Protein AF-A0A453HZK5-F1 (afdb_monomer)

InterPro domains:
  IPR007900 Transcription initiation factor TFIID component TAF4, C-terminal [PF05236] (1-83)
  IPR009072 Histone-fold [G3DSA:1.10.20.10] (33-77)
  IPR045144 Transcription initiation factor TFIID component TAF4 [PTHR15138] (1-83)

Structure (mmCIF, N/CA/C/O backbone):
data_AF-A0A453HZK5-F1
#
_entry.id   AF-A0A453HZK5-F1
#
loop_
_atom_site.group_PDB
_atom_site.id
_atom_site.type_symbol
_atom_site.label_atom_id
_atom_site.label_alt_id
_atom_site.label_comp_id
_atom_site.label_asym_id
_atom_site.label_entity_id
_atom_site.label_seq_id
_atom_site.pdbx_PDB_ins_code
_atom_site.Cartn_x
_atom_site.Cartn_y
_atom_site.Cartn_z
_atom_site.occupancy
_atom_site.B_iso_or_equiv
_atom_site.auth_seq_id
_atom_site.auth_comp_id
_atom_site.auth_asym_id
_atom_site.auth_atom_id
_atom_site.pdbx_PDB_model_num
ATOM 1 N N . GLU A 1 1 ? -7.412 65.560 -1.979 1.00 46.97 1 GLU A N 1
ATOM 2 C CA . GLU A 1 1 ? -8.061 64.335 -1.488 1.00 46.97 1 GLU A CA 1
ATOM 3 C C . GLU A 1 1 ? -7.745 63.264 -2.517 1.00 46.97 1 GLU A C 1
ATOM 5 O O . GLU A 1 1 ? -8.367 63.190 -3.568 1.00 46.97 1 GLU A O 1
ATOM 10 N N . GLU A 1 2 ? -6.587 62.646 -2.309 1.00 49.69 2 GLU A N 1
ATOM 11 C CA . GLU A 1 2 ? -6.118 61.459 -3.023 1.00 49.69 2 GLU A CA 1
ATOM 12 C C . GLU A 1 2 ? -6.624 60.232 -2.243 1.00 49.69 2 GLU A C 1
ATOM 14 O O . GLU A 1 2 ? -6.946 60.386 -1.071 1.00 49.69 2 GLU A O 1
ATOM 19 N N . GLU A 1 3 ? -6.631 59.053 -2.876 1.00 50.53 3 GLU A N 1
ATOM 20 C CA . GLU A 1 3 ? -7.112 57.745 -2.374 1.00 50.53 3 GLU A CA 1
ATOM 21 C C . GLU A 1 3 ? -8.581 57.416 -2.688 1.00 50.53 3 GLU A C 1
ATOM 23 O O . GLU A 1 3 ? -9.444 57.663 -1.866 1.00 50.53 3 GLU A O 1
ATOM 28 N N . GLU A 1 4 ? -8.862 56.796 -3.853 1.00 52.06 4 GLU A N 1
ATOM 29 C CA . GLU A 1 4 ? -9.947 55.783 -3.965 1.00 52.06 4 GLU A CA 1
ATOM 30 C C . GLU A 1 4 ? -10.016 54.984 -5.294 1.00 52.06 4 GLU A C 1
ATOM 32 O O . GLU A 1 4 ? -11.041 54.389 -5.613 1.00 52.06 4 GLU A O 1
ATOM 37 N N . GLN A 1 5 ? -8.943 54.888 -6.095 1.00 49.06 5 GLN A N 1
ATOM 38 C CA . GLN A 1 5 ? -8.945 54.024 -7.302 1.00 49.06 5 GLN A CA 1
ATOM 39 C C . GLN A 1 5 ? -7.716 53.112 -7.424 1.00 49.06 5 GLN A C 1
ATOM 41 O O . GLN A 1 5 ? -7.256 52.795 -8.517 1.00 49.06 5 GLN A O 1
ATOM 46 N N . LEU A 1 6 ? -7.201 52.638 -6.287 1.00 46.56 6 LEU A N 1
ATOM 47 C CA . LEU A 1 6 ? -6.100 51.671 -6.218 1.00 46.56 6 LEU A CA 1
ATOM 48 C C . LEU A 1 6 ? -6.558 50.283 -5.742 1.00 46.56 6 LEU A C 1
ATOM 50 O O . LEU A 1 6 ? -5.870 49.669 -4.945 1.00 46.56 6 LEU A O 1
ATOM 54 N N . PHE A 1 7 ? -7.696 49.751 -6.210 1.00 44.91 7 PHE A N 1
ATOM 55 C CA . PHE A 1 7 ? -8.078 48.356 -5.897 1.00 44.91 7 PHE A CA 1
ATOM 56 C C . PHE A 1 7 ? -8.802 47.610 -7.026 1.00 44.91 7 PHE A C 1
ATOM 58 O O . PHE A 1 7 ? -9.657 46.762 -6.787 1.00 44.91 7 PHE A O 1
ATOM 65 N N . SER A 1 8 ? -8.405 47.838 -8.274 1.00 54.09 8 SER A N 1
ATOM 66 C CA . SER A 1 8 ? -8.639 46.860 -9.344 1.00 54.09 8 SER A CA 1
ATOM 67 C C . SER A 1 8 ? -7.317 46.238 -9.777 1.00 54.09 8 SER A C 1
ATOM 69 O O . SER A 1 8 ? -6.915 46.316 -10.934 1.00 54.09 8 SER A O 1
ATOM 71 N N . ALA A 1 9 ? -6.642 45.585 -8.827 1.00 53.75 9 ALA A N 1
ATOM 72 C CA . ALA A 1 9 ? -5.816 44.445 -9.195 1.00 53.75 9 ALA A CA 1
ATOM 73 C C . ALA A 1 9 ? -6.759 43.415 -9.841 1.00 53.75 9 ALA A C 1
ATOM 75 O O . ALA A 1 9 ? -7.845 43.178 -9.293 1.00 53.75 9 ALA A O 1
ATOM 76 N N . PRO A 1 10 ? -6.410 42.798 -10.986 1.00 48.94 10 PRO A N 1
ATOM 77 C CA . PRO A 1 10 ? -7.098 41.589 -11.400 1.00 48.94 10 PRO A CA 1
ATOM 78 C C . PRO A 1 10 ? -7.085 40.671 -10.184 1.00 48.94 10 PRO A C 1
ATOM 80 O O . PRO A 1 10 ? -6.026 40.477 -9.586 1.00 48.94 10 PRO A O 1
ATOM 83 N N . LYS A 1 11 ? -8.249 40.165 -9.767 1.00 53.16 11 LYS A N 1
ATOM 84 C CA . LYS A 1 11 ? -8.296 39.049 -8.829 1.00 53.16 11 LYS A CA 1
ATOM 85 C C . LYS A 1 11 ? -7.529 37.926 -9.510 1.00 53.16 11 LYS A C 1
ATOM 87 O O . LYS A 1 11 ? -8.085 37.177 -10.307 1.00 53.16 11 LYS A O 1
ATOM 92 N N . GLU A 1 12 ? -6.234 37.849 -9.233 1.00 46.81 12 GLU A N 1
ATOM 93 C CA . GLU A 1 12 ? -5.368 36.727 -9.538 1.00 46.81 12 GLU A CA 1
ATOM 94 C C . GLU A 1 12 ? -5.750 35.611 -8.564 1.00 46.81 12 GLU A C 1
ATOM 96 O O . GLU A 1 12 ? -4.971 35.106 -7.764 1.00 46.81 12 GLU A O 1
ATOM 101 N N . GLU A 1 13 ? -7.032 35.255 -8.595 1.00 49.62 13 GLU A N 1
ATOM 102 C CA . GLU A 1 13 ? -7.539 34.018 -8.067 1.00 49.62 13 GLU A CA 1
ATOM 103 C C . GLU A 1 13 ? -6.982 32.969 -9.021 1.00 49.62 13 GLU A C 1
ATOM 105 O O . GLU A 1 13 ? -7.555 32.681 -10.066 1.00 49.62 13 GLU A O 1
ATOM 110 N N . SER A 1 14 ? -5.744 32.559 -8.725 1.00 57.97 14 SER A N 1
ATOM 111 C CA . SER A 1 14 ? -5.104 31.311 -9.112 1.00 57.97 14 SER A CA 1
ATOM 112 C C . SER A 1 14 ? -5.776 30.654 -10.322 1.00 57.97 14 SER A C 1
ATOM 114 O O . SER A 1 14 ? -6.809 30.000 -10.171 1.00 57.97 14 SER A O 1
ATOM 116 N N . ARG A 1 15 ? -5.181 30.808 -11.518 1.00 61.28 15 ARG A N 1
ATOM 117 C CA . ARG A 1 15 ? -5.636 30.263 -12.824 1.00 61.28 15 ARG A CA 1
ATOM 118 C C . ARG A 1 15 ? -5.738 28.723 -12.873 1.00 61.28 15 ARG A C 1
ATOM 120 O O . ARG A 1 15 ? -5.637 28.121 -13.938 1.00 61.28 15 ARG A O 1
ATOM 127 N N . VAL A 1 16 ? -5.913 28.050 -11.743 1.00 64.38 16 VAL A N 1
ATOM 128 C CA . VAL A 1 16 ? -6.269 26.641 -11.664 1.00 64.38 16 VAL A CA 1
ATOM 129 C C . VAL A 1 16 ? -7.773 26.537 -11.900 1.00 64.38 16 VAL A C 1
ATOM 131 O O . VAL A 1 16 ? -8.576 26.785 -11.000 1.00 64.38 16 VAL A O 1
ATOM 134 N N . SER A 1 17 ? -8.138 26.174 -13.131 1.00 81.56 17 SER A N 1
ATOM 135 C CA . SER A 1 17 ? -9.514 25.837 -13.508 1.00 81.56 17 SER A CA 1
ATOM 136 C C . SER A 1 17 ? -10.122 24.840 -12.515 1.00 81.56 17 SER A C 1
ATOM 138 O O . SER A 1 17 ? -9.440 23.929 -12.041 1.00 81.56 17 SER A O 1
ATOM 140 N N . GLU A 1 18 ? -11.419 24.965 -12.237 1.00 80.62 18 GLU A N 1
ATOM 141 C CA . GLU A 1 18 ? -12.181 24.003 -11.429 1.00 80.62 18 GLU A CA 1
ATOM 142 C C . GLU A 1 18 ? -11.989 22.557 -11.925 1.00 80.62 18 GLU A C 1
ATOM 144 O O . GLU A 1 18 ? -11.905 21.624 -11.127 1.00 80.62 18 GLU A O 1
ATOM 149 N N . ALA A 1 19 ? -11.821 22.375 -13.238 1.00 80.56 19 ALA A N 1
ATOM 150 C CA . ALA A 1 19 ? -11.508 21.083 -13.837 1.00 80.56 19 ALA A CA 1
ATOM 151 C C . ALA A 1 19 ? -10.149 20.535 -13.370 1.00 80.56 19 ALA A C 1
ATOM 153 O O . ALA A 1 19 ? -10.052 19.362 -13.019 1.00 80.56 19 ALA A O 1
ATOM 154 N N . ALA A 1 20 ? -9.117 21.381 -13.298 1.00 82.69 20 ALA A N 1
ATOM 155 C CA . ALA A 1 20 ? -7.798 20.980 -12.811 1.00 82.69 20 ALA A CA 1
ATOM 156 C C . ALA A 1 20 ? -7.842 20.612 -11.320 1.00 82.69 20 ALA A C 1
ATOM 158 O O . ALA A 1 20 ? -7.246 19.614 -10.923 1.00 82.69 20 ALA A O 1
ATOM 159 N N . ARG A 1 21 ? -8.620 21.343 -10.506 1.00 85.00 21 ARG A N 1
ATOM 160 C CA . ARG A 1 21 ? -8.824 20.996 -9.087 1.00 85.00 21 ARG A CA 1
ATOM 161 C C . ARG A 1 21 ? -9.495 19.626 -8.925 1.00 85.00 21 ARG A C 1
ATOM 163 O O . ARG A 1 21 ? -9.057 18.834 -8.098 1.00 85.00 21 ARG A O 1
ATOM 170 N N . LYS A 1 22 ? -10.514 19.322 -9.736 1.00 84.19 22 LYS A N 1
ATOM 171 C CA . LYS A 1 22 ? -11.212 18.022 -9.709 1.00 84.19 22 LYS A CA 1
ATOM 172 C C . LYS A 1 22 ? -10.323 16.858 -10.146 1.00 84.19 22 LYS A C 1
ATOM 174 O O . LYS A 1 22 ? -10.411 15.788 -9.557 1.00 84.19 22 LYS A O 1
ATOM 179 N N . VAL A 1 23 ? -9.468 17.055 -11.151 1.00 81.50 23 VAL A N 1
ATOM 180 C CA . VAL A 1 23 ? -8.516 16.020 -11.596 1.00 81.50 23 VAL A CA 1
ATOM 181 C C . VAL A 1 23 ? -7.535 15.671 -10.480 1.00 81.50 23 VAL A C 1
ATOM 183 O O . VAL A 1 23 ? -7.373 14.492 -10.188 1.00 81.50 23 VAL A O 1
ATOM 186 N N . VAL A 1 24 ? -6.961 16.674 -9.806 1.00 78.19 24 VAL A N 1
ATOM 187 C CA . VAL A 1 24 ? -6.048 16.443 -8.674 1.00 78.19 24 VAL A CA 1
ATOM 188 C C . VAL A 1 24 ? -6.742 15.648 -7.566 1.00 78.19 24 VAL A C 1
ATOM 190 O O . VAL A 1 24 ? -6.203 14.644 -7.118 1.00 78.19 24 VAL A O 1
ATOM 193 N N . GLN A 1 25 ? -7.969 16.019 -7.190 1.00 74.31 25 GLN A N 1
ATOM 194 C CA . GLN A 1 25 ? -8.733 15.283 -6.174 1.00 74.31 25 GLN A CA 1
ATOM 195 C C . GLN A 1 25 ? -8.998 13.826 -6.578 1.00 74.31 25 GLN A C 1
ATOM 197 O O . GLN A 1 25 ? -8.818 12.918 -5.770 1.00 74.31 25 GLN A O 1
ATOM 202 N N . LEU A 1 26 ? -9.386 13.590 -7.833 1.00 75.88 26 LEU A N 1
ATOM 203 C CA . LEU A 1 26 ? -9.619 12.240 -8.349 1.00 75.88 26 LEU A CA 1
ATOM 204 C C . LEU A 1 26 ? -8.339 11.398 -8.355 1.00 75.88 26 LEU A C 1
ATOM 206 O O . LEU A 1 26 ? -8.399 10.210 -8.043 1.00 75.88 26 LEU A O 1
ATOM 210 N N . GLU A 1 27 ? -7.190 11.987 -8.694 1.00 72.44 27 GLU A N 1
ATOM 211 C CA . GLU A 1 27 ? -5.897 11.300 -8.622 1.00 72.44 27 GLU A CA 1
ATOM 212 C C . GLU A 1 27 ? -5.486 11.012 -7.171 1.00 72.44 27 GLU A C 1
ATOM 214 O O . GLU A 1 27 ? -5.054 9.899 -6.877 1.00 72.44 27 GLU A O 1
ATOM 219 N N . GLU A 1 28 ? -5.714 11.940 -6.237 1.00 68.44 28 GLU A N 1
ATOM 220 C CA . GLU A 1 28 ? -5.471 11.737 -4.800 1.00 68.44 28 GLU A CA 1
ATOM 221 C C . GLU A 1 28 ? -6.382 10.665 -4.167 1.00 68.44 28 GLU A C 1
ATOM 223 O O . GLU A 1 28 ? -6.052 10.085 -3.122 1.00 68.44 28 GLU A O 1
ATOM 228 N N . GLU A 1 29 ? -7.550 10.406 -4.753 1.00 72.31 29 GLU A N 1
ATOM 229 C CA . GLU A 1 29 ? -8.466 9.334 -4.347 1.00 72.31 29 GLU A CA 1
ATOM 230 C C . GLU A 1 29 ? -8.149 7.989 -5.014 1.00 72.31 29 GLU A C 1
ATOM 232 O O . GLU A 1 29 ? -8.590 6.934 -4.540 1.00 72.31 29 GLU A O 1
ATOM 237 N N . ARG A 1 30 ? -7.359 7.990 -6.092 1.00 84.38 30 ARG A N 1
ATOM 238 C CA . ARG A 1 30 ? -7.066 6.791 -6.876 1.00 84.38 30 ARG A CA 1
ATOM 239 C C . ARG A 1 30 ? -5.877 6.032 -6.294 1.00 84.38 30 ARG A C 1
ATOM 241 O O . ARG A 1 30 ? -4.735 6.176 -6.709 1.00 84.38 30 ARG A O 1
ATOM 248 N N . LEU A 1 31 ? -6.171 5.169 -5.330 1.00 88.12 31 LEU A N 1
ATOM 249 C CA . LEU A 1 31 ? -5.171 4.328 -4.675 1.00 88.12 31 LEU A CA 1
ATOM 250 C C . LEU A 1 31 ? -4.725 3.157 -5.568 1.00 88.12 31 LEU A C 1
ATOM 252 O O . LEU A 1 31 ? -5.550 2.489 -6.193 1.00 88.12 31 LEU A O 1
ATOM 256 N N . ILE A 1 32 ? -3.423 2.848 -5.561 1.00 93.81 32 ILE A N 1
ATOM 257 C CA . ILE A 1 32 ? -2.884 1.638 -6.208 1.00 93.81 32 ILE A CA 1
ATOM 258 C C . ILE A 1 32 ? -3.373 0.349 -5.529 1.00 93.81 32 ILE A C 1
ATOM 260 O O . ILE A 1 32 ? -3.550 -0.684 -6.175 1.00 93.81 32 ILE A O 1
ATOM 264 N N . LEU A 1 33 ? -3.601 0.405 -4.215 1.00 95.19 33 LEU A N 1
ATOM 265 C CA . LEU A 1 33 ? -4.182 -0.687 -3.449 1.00 95.19 33 LEU A CA 1
ATOM 266 C C . LEU A 1 33 ? -5.705 -0.586 -3.485 1.00 95.19 33 LEU A C 1
ATOM 268 O O . LEU A 1 33 ? -6.283 0.483 -3.297 1.00 95.19 33 LEU A O 1
ATOM 272 N N . GLN A 1 34 ? -6.374 -1.723 -3.661 1.00 93.56 34 GLN A N 1
ATOM 273 C CA . GLN A 1 34 ? -7.830 -1.766 -3.593 1.00 93.56 34 GLN A CA 1
ATOM 274 C C . GLN A 1 34 ? -8.311 -1.464 -2.170 1.00 93.56 34 GLN A C 1
ATOM 276 O O . GLN A 1 34 ? -7.930 -2.155 -1.221 1.00 93.56 34 GLN A O 1
ATOM 281 N N . LYS A 1 35 ? -9.207 -0.478 -2.043 1.00 90.94 35 LYS A N 1
ATOM 282 C CA . LYS A 1 35 ? -9.723 0.006 -0.755 1.00 90.94 35 LYS A CA 1
ATOM 283 C C . LYS A 1 35 ? -10.303 -1.113 0.113 1.00 90.94 35 LYS A C 1
ATOM 285 O O . LYS A 1 35 ? -9.829 -1.327 1.217 1.00 90.94 35 LYS A O 1
ATOM 290 N N . GLY A 1 36 ? -11.256 -1.896 -0.401 1.00 93.38 36 GLY A N 1
ATOM 291 C CA . GLY A 1 36 ? -11.921 -2.958 0.374 1.00 93.38 36 GLY A CA 1
ATOM 292 C C . GLY A 1 36 ? -10.954 -3.971 1.015 1.00 93.38 36 GLY A C 1
ATOM 293 O O . GLY A 1 36 ? -10.980 -4.150 2.236 1.00 93.38 36 GLY A O 1
ATOM 294 N N . PRO A 1 37 ? -10.069 -4.620 0.233 1.00 96.81 37 PRO A N 1
ATOM 295 C CA . PRO A 1 37 ? -9.039 -5.505 0.773 1.00 96.81 37 PRO A CA 1
ATOM 296 C C . PRO A 1 37 ? -8.074 -4.822 1.753 1.00 96.81 37 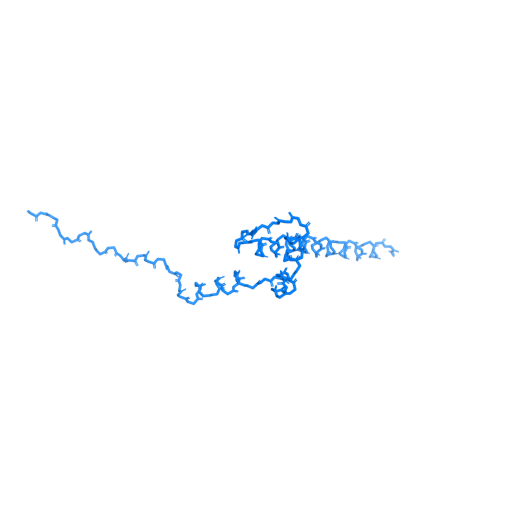PRO A C 1
ATOM 298 O O . PRO A 1 37 ? -7.724 -5.423 2.772 1.00 96.81 37 PRO A O 1
AT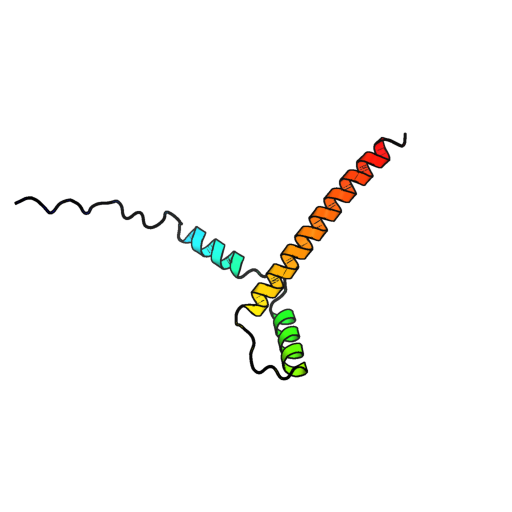OM 301 N N . LEU A 1 38 ? -7.664 -3.578 1.480 1.00 95.81 38 LEU A N 1
ATOM 302 C CA . LEU A 1 38 ? -6.764 -2.820 2.351 1.00 95.81 38 LEU A CA 1
ATOM 303 C C . LEU A 1 38 ? -7.417 -2.520 3.706 1.00 95.81 38 LEU A C 1
ATOM 305 O O . LEU A 1 38 ? -6.842 -2.853 4.743 1.00 95.81 38 LEU A O 1
ATOM 309 N N . THR A 1 39 ? -8.642 -1.993 3.705 1.00 95.44 39 THR A N 1
ATOM 310 C CA . THR A 1 39 ? -9.426 -1.732 4.919 1.00 95.44 39 THR A CA 1
ATOM 311 C C . THR A 1 39 ? -9.609 -3.012 5.738 1.00 95.44 39 THR A C 1
ATOM 313 O O . THR A 1 39 ? -9.395 -3.013 6.951 1.00 95.44 39 THR A O 1
ATOM 316 N N . LYS A 1 40 ? -9.932 -4.143 5.090 1.00 97.62 40 LYS A N 1
ATOM 317 C CA . LYS A 1 40 ? -10.063 -5.442 5.774 1.00 97.62 40 LYS A CA 1
ATOM 318 C C . LYS A 1 40 ? -8.757 -5.852 6.460 1.00 97.62 40 LYS A C 1
ATOM 320 O O . LYS A 1 40 ? -8.775 -6.259 7.623 1.00 97.62 40 LYS A O 1
ATOM 325 N N . LYS A 1 41 ? -7.623 -5.725 5.765 1.00 97.81 41 LYS A N 1
ATOM 326 C CA . LYS A 1 41 ? -6.307 -6.072 6.315 1.00 97.81 41 LYS A CA 1
ATOM 327 C C . LYS A 1 41 ? -5.931 -5.179 7.497 1.00 97.81 41 LYS A C 1
ATOM 329 O O . LYS A 1 41 ? -5.418 -5.677 8.497 1.00 97.81 41 LYS A O 1
ATOM 334 N N . LEU A 1 42 ? -6.220 -3.883 7.405 1.00 97.19 42 LEU A N 1
ATOM 335 C CA . LEU A 1 42 ? -6.008 -2.938 8.499 1.00 97.19 42 LEU A CA 1
ATOM 336 C C . LEU A 1 42 ? -6.858 -3.292 9.718 1.00 97.19 42 LEU A C 1
ATOM 338 O O . LEU A 1 42 ? -6.317 -3.374 10.817 1.00 97.19 42 LEU A O 1
ATOM 342 N N . ALA A 1 43 ? -8.140 -3.611 9.531 1.00 97.19 43 ALA A N 1
ATOM 343 C CA . ALA A 1 43 ? -9.011 -4.049 10.620 1.00 97.19 43 ALA A CA 1
ATOM 344 C C . ALA A 1 43 ? -8.499 -5.333 11.302 1.00 97.19 43 ALA A C 1
ATOM 346 O O . ALA A 1 43 ? -8.577 -5.473 12.524 1.00 97.19 43 ALA A O 1
ATOM 347 N N . GLU A 1 44 ? -7.935 -6.274 10.536 1.00 98.19 44 GLU A N 1
ATOM 348 C CA . GLU A 1 44 ? -7.293 -7.471 11.090 1.00 98.19 44 GLU A CA 1
ATOM 349 C C . GLU A 1 44 ? -6.063 -7.146 11.944 1.00 98.19 44 GLU A C 1
ATOM 351 O O . GLU A 1 44 ? -5.916 -7.702 13.034 1.00 98.19 44 GLU A O 1
ATOM 356 N N . ILE A 1 45 ? -5.206 -6.234 11.477 1.00 97.69 45 ILE A N 1
ATOM 357 C CA . ILE A 1 45 ? -4.029 -5.764 12.221 1.00 97.69 45 ILE A CA 1
ATOM 358 C C . ILE A 1 45 ? -4.471 -5.039 13.495 1.00 97.69 45 ILE A C 1
ATOM 360 O O . ILE A 1 45 ? -3.985 -5.364 14.576 1.00 97.69 45 ILE A O 1
ATOM 364 N N . MET A 1 46 ? -5.431 -4.118 13.396 1.00 97.75 46 MET A N 1
ATOM 365 C CA . MET A 1 46 ? -5.954 -3.381 14.547 1.00 97.75 46 MET A CA 1
ATOM 366 C C . MET A 1 46 ? -6.451 -4.326 15.637 1.00 97.75 46 MET A C 1
ATOM 368 O O . MET A 1 46 ? -6.054 -4.195 16.792 1.00 97.75 46 MET A O 1
ATOM 372 N N . ARG A 1 47 ? -7.247 -5.334 15.259 1.00 98.06 47 ARG A N 1
ATOM 373 C CA . ARG A 1 47 ? -7.740 -6.357 16.188 1.00 98.06 47 ARG A CA 1
ATOM 374 C C . ARG A 1 47 ? -6.599 -7.146 16.826 1.00 98.06 47 ARG A C 1
ATOM 376 O O . ARG A 1 47 ? -6.617 -7.371 18.029 1.00 98.06 47 ARG A O 1
ATOM 383 N N . LYS A 1 48 ? -5.604 -7.556 16.033 1.00 98.38 48 LYS A N 1
ATOM 384 C CA . LYS A 1 48 ? -4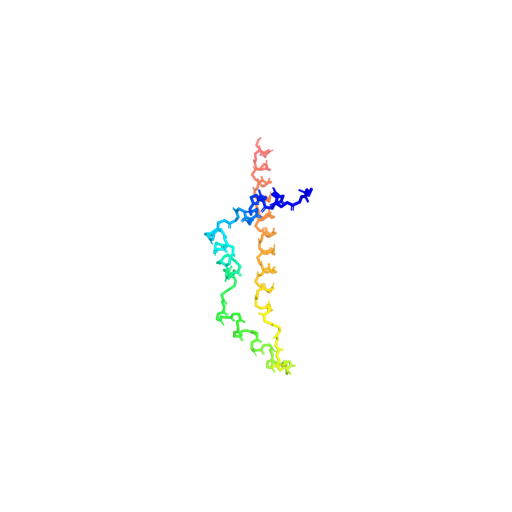.456 -8.340 16.512 1.00 98.38 48 LYS A CA 1
ATOM 385 C C . LYS A 1 48 ? -3.641 -7.595 17.573 1.00 98.38 48 LYS A C 1
ATOM 387 O O . LYS A 1 48 ? -3.126 -8.228 18.488 1.00 98.38 48 LYS A O 1
ATOM 392 N N . TYR A 1 49 ? -3.528 -6.275 17.449 1.00 97.88 49 TYR A N 1
ATOM 393 C CA . TYR A 1 49 ? -2.716 -5.438 18.337 1.00 97.88 49 TYR A CA 1
ATOM 394 C C . TYR A 1 49 ? -3.548 -4.567 19.293 1.00 97.88 49 TYR A C 1
ATOM 396 O O . TYR A 1 49 ? -2.999 -3.673 19.929 1.00 97.88 49 TYR A O 1
ATOM 404 N N . ASN A 1 50 ? -4.855 -4.829 19.422 1.00 97.50 50 ASN A N 1
ATOM 405 C CA . ASN A 1 50 ? -5.791 -4.076 20.270 1.00 97.50 50 ASN A CA 1
ATOM 406 C C . ASN A 1 50 ? -5.774 -2.552 20.025 1.00 97.50 50 ASN A C 1
ATOM 408 O O . ASN A 1 50 ? -5.925 -1.751 20.951 1.00 97.50 50 ASN A O 1
ATOM 412 N N . LEU A 1 51 ? -5.598 -2.141 18.767 1.00 97.06 51 LEU A N 1
ATOM 413 C CA . LEU A 1 51 ? -5.639 -0.736 18.371 1.00 97.06 51 LEU A CA 1
ATOM 414 C C . LEU A 1 51 ? -7.093 -0.271 18.264 1.00 97.06 51 LEU A C 1
ATOM 416 O O . LEU A 1 51 ? -7.894 -0.864 17.543 1.00 97.06 51 LEU A O 1
ATOM 420 N N . LYS A 1 52 ? -7.425 0.815 18.967 1.00 94.81 52 LYS A N 1
ATOM 421 C CA . LYS A 1 52 ? -8.785 1.379 18.995 1.00 94.81 52 LYS A CA 1
ATOM 422 C C . LYS A 1 52 ? -9.127 2.175 17.735 1.00 94.81 52 LYS A C 1
ATOM 424 O O . LYS A 1 52 ? -10.280 2.202 17.322 1.00 94.81 52 LYS A O 1
ATOM 429 N N . SER A 1 53 ? -8.134 2.824 17.137 1.00 94.44 53 SER A N 1
ATOM 430 C CA . SER A 1 53 ? -8.282 3.645 15.939 1.00 94.44 53 SER A CA 1
ATOM 431 C C . SER A 1 53 ? -6.977 3.670 15.145 1.00 94.44 53 SER A C 1
ATOM 433 O O . SER A 1 53 ? -5.914 3.301 15.648 1.00 94.44 53 SER A O 1
ATOM 435 N N . ILE A 1 54 ? -7.081 4.096 13.892 1.00 93.94 54 ILE A N 1
ATOM 436 C CA . ILE A 1 54 ? -5.959 4.405 13.005 1.00 93.94 54 ILE A CA 1
ATOM 437 C C . ILE A 1 54 ? -6.175 5.802 12.423 1.00 93.94 54 ILE A C 1
ATOM 439 O O . ILE A 1 54 ? -7.304 6.299 12.417 1.00 93.94 54 ILE A O 1
ATOM 443 N N . GLY A 1 55 ? -5.101 6.435 11.952 1.00 94.56 55 GLY A N 1
ATOM 444 C CA . GLY A 1 55 ? -5.193 7.706 11.233 1.00 94.56 55 GLY A CA 1
ATOM 445 C C . GLY A 1 55 ? -6.043 7.579 9.967 1.00 94.56 55 GLY A C 1
ATOM 446 O O . GLY A 1 55 ? -6.090 6.516 9.343 1.00 94.56 55 GLY A O 1
ATOM 447 N N . CYS A 1 56 ? -6.714 8.667 9.583 1.00 90.38 56 CYS A N 1
ATOM 448 C CA . CYS A 1 56 ? -7.560 8.712 8.386 1.00 90.38 56 CYS A CA 1
ATOM 449 C C . CYS A 1 56 ? -6.765 8.585 7.075 1.00 90.38 56 CYS A C 1
ATOM 451 O O . CYS A 1 56 ? -7.326 8.243 6.038 1.00 90.38 56 CYS A O 1
ATOM 453 N N . ASP A 1 57 ? -5.460 8.832 7.128 1.00 93.25 57 ASP A N 1
ATOM 454 C CA . ASP A 1 57 ? -4.522 8.826 6.013 1.00 93.25 57 ASP A CA 1
ATOM 455 C C . ASP A 1 57 ? -3.752 7.505 5.871 1.00 93.25 57 ASP A C 1
ATOM 457 O O . ASP A 1 57 ? -3.064 7.312 4.872 1.00 93.25 57 ASP A O 1
ATOM 461 N N . VAL A 1 58 ? -3.882 6.562 6.813 1.00 95.12 58 VAL A N 1
ATOM 462 C CA . VAL A 1 58 ? -3.104 5.308 6.820 1.00 95.12 58 VAL A CA 1
ATOM 463 C C . VAL A 1 58 ? -3.283 4.513 5.525 1.00 95.12 58 VAL A C 1
ATOM 465 O O . VAL A 1 58 ? -2.303 4.021 4.967 1.00 95.12 58 VAL A O 1
ATOM 468 N N . GLU A 1 59 ? -4.509 4.414 5.005 1.00 93.62 59 GLU A N 1
ATOM 469 C CA . GLU A 1 59 ? -4.777 3.734 3.728 1.00 93.62 59 GLU A CA 1
ATOM 470 C C . GLU A 1 59 ? -4.051 4.403 2.552 1.00 93.62 59 GLU A C 1
ATOM 472 O O . GLU A 1 59 ? -3.444 3.723 1.714 1.00 93.62 59 GLU A O 1
ATOM 477 N N . ARG A 1 60 ? -4.068 5.741 2.513 1.00 93.00 60 ARG A N 1
ATOM 478 C CA . ARG A 1 60 ? -3.403 6.535 1.475 1.00 93.00 60 ARG A CA 1
ATOM 479 C C . ARG A 1 60 ? -1.884 6.411 1.590 1.00 93.00 60 ARG A C 1
ATOM 481 O O . ARG A 1 60 ? -1.232 6.084 0.603 1.00 93.00 60 ARG A O 1
ATOM 488 N N . CYS A 1 61 ? -1.330 6.574 2.789 1.00 95.19 61 CYS A N 1
ATOM 489 C CA . CYS A 1 61 ? 0.100 6.437 3.068 1.00 95.19 61 CYS A CA 1
ATOM 490 C C . CYS A 1 61 ? 0.633 5.055 2.677 1.00 95.19 61 CYS A C 1
ATOM 492 O O . CYS A 1 61 ? 1.660 4.953 2.009 1.00 95.19 61 CYS A O 1
ATOM 494 N N . LEU A 1 62 ? -0.085 3.981 3.017 1.00 96.62 62 LEU A N 1
ATOM 495 C CA . LEU A 1 62 ? 0.304 2.629 2.612 1.00 96.62 62 LEU A CA 1
ATOM 496 C C . LEU A 1 62 ? 0.267 2.440 1.095 1.00 96.62 62 LEU A C 1
ATOM 498 O O . LEU A 1 62 ? 1.167 1.810 0.540 1.00 96.62 62 LEU A O 1
ATOM 502 N N . SER A 1 63 ? -0.739 3.000 0.426 1.00 95.50 63 SER A N 1
ATOM 503 C CA . SER A 1 63 ? -0.850 2.938 -1.032 1.00 95.50 63 SER A CA 1
ATOM 504 C C . SER A 1 63 ? 0.313 3.657 -1.718 1.00 95.50 63 SER A C 1
ATOM 506 O O . SER A 1 63 ? 0.963 3.060 -2.573 1.00 95.50 63 SER A O 1
ATOM 508 N N . MET A 1 64 ? 0.649 4.876 -1.281 1.00 94.62 64 MET A N 1
ATOM 509 C CA . MET A 1 64 ? 1.800 5.628 -1.803 1.00 94.62 64 MET A CA 1
ATOM 510 C C . MET A 1 64 ? 3.121 4.877 -1.589 1.00 94.62 64 MET A C 1
ATOM 512 O O . MET A 1 64 ? 3.921 4.746 -2.512 1.00 94.62 64 MET A O 1
ATOM 516 N N . CYS A 1 65 ? 3.340 4.307 -0.399 1.00 96.75 65 CYS A N 1
ATOM 517 C CA . CYS A 1 65 ? 4.541 3.517 -0.110 1.00 96.75 65 CYS A CA 1
ATOM 518 C C . CYS A 1 65 ? 4.696 2.305 -1.045 1.00 96.75 65 CYS A C 1
ATOM 520 O O . CYS A 1 65 ? 5.813 1.961 -1.442 1.00 96.75 65 CYS A O 1
ATOM 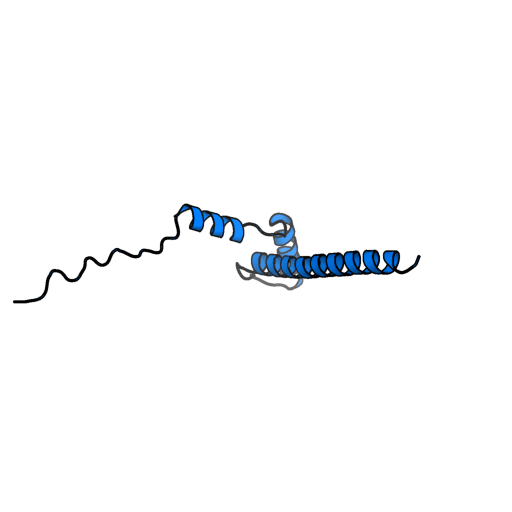522 N N . VAL A 1 66 ? 3.590 1.633 -1.383 1.00 96.94 66 VAL A N 1
ATOM 523 C CA . VAL A 1 66 ? 3.601 0.510 -2.331 1.00 96.94 66 VAL A CA 1
ATOM 524 C C . VAL A 1 66 ? 3.877 0.997 -3.748 1.00 96.94 66 VAL A C 1
ATOM 526 O O . VAL A 1 66 ? 4.688 0.382 -4.439 1.00 96.94 66 VAL A O 1
ATOM 529 N N . GLU A 1 67 ? 3.255 2.096 -4.169 1.00 95.94 67 GLU A N 1
ATOM 530 C CA . GLU A 1 67 ? 3.483 2.680 -5.490 1.00 95.94 67 GLU A CA 1
ATOM 531 C C . GLU A 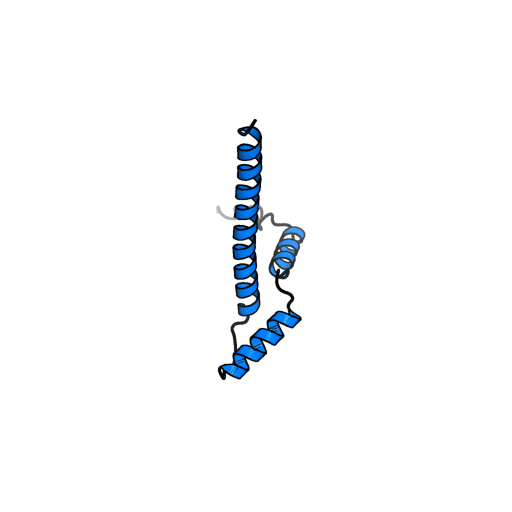1 67 ? 4.952 3.054 -5.699 1.00 95.94 67 GLU A C 1
ATOM 533 O O . GLU A 1 67 ? 5.562 2.608 -6.670 1.00 95.94 67 GLU A O 1
ATOM 538 N N . GLU A 1 68 ? 5.555 3.784 -4.762 1.00 96.94 68 GLU A N 1
ATOM 539 C CA . GLU A 1 68 ? 6.958 4.197 -4.864 1.00 96.94 68 GLU A CA 1
ATOM 540 C C . GLU A 1 68 ? 7.910 2.998 -4.891 1.00 96.94 68 GLU A C 1
ATOM 542 O O . GLU A 1 68 ? 8.879 2.955 -5.657 1.00 96.94 68 GLU A O 1
ATOM 547 N N . ARG A 1 69 ? 7.596 1.948 -4.126 1.00 97.94 69 ARG A N 1
ATOM 548 C CA . ARG A 1 69 ? 8.354 0.697 -4.177 1.00 97.94 69 ARG A CA 1
ATOM 549 C C . ARG A 1 69 ? 8.223 0.003 -5.536 1.00 97.94 69 ARG A C 1
ATOM 551 O O . ARG A 1 69 ? 9.229 -0.457 -6.077 1.00 97.94 69 ARG A O 1
ATOM 558 N N . LEU A 1 70 ? 7.018 -0.068 -6.103 1.00 97.81 70 LEU A N 1
ATOM 559 C CA . LEU A 1 70 ? 6.787 -0.643 -7.432 1.00 97.81 70 LEU A CA 1
ATOM 560 C C . LEU A 1 70 ? 7.458 0.181 -8.535 1.00 97.81 70 LEU A C 1
ATOM 562 O O . LEU A 1 70 ? 8.056 -0.400 -9.439 1.00 97.81 70 LEU A O 1
ATOM 566 N N . ARG A 1 71 ? 7.452 1.512 -8.427 1.00 97.19 71 ARG A N 1
ATOM 567 C CA . ARG A 1 71 ? 8.179 2.418 -9.325 1.00 97.19 71 ARG A CA 1
ATOM 568 C C . ARG A 1 71 ? 9.674 2.101 -9.341 1.00 97.19 71 ARG A C 1
ATOM 570 O O . ARG A 1 71 ? 10.272 2.004 -10.416 1.00 97.19 71 ARG A O 1
ATOM 577 N N . GLY A 1 72 ? 10.263 1.867 -8.167 1.00 97.31 72 GLY A N 1
ATOM 578 C CA . GLY A 1 72 ? 11.651 1.420 -8.033 1.00 97.31 72 GLY A CA 1
ATOM 579 C C . GLY A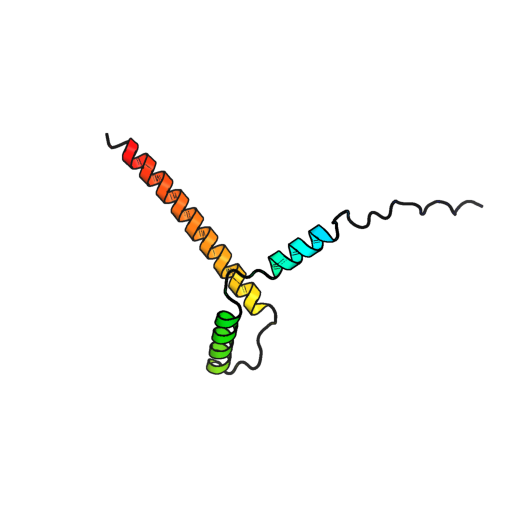 1 72 ? 11.905 0.067 -8.704 1.00 97.31 72 GLY A C 1
ATOM 580 O O . GLY A 1 72 ? 12.861 -0.072 -9.469 1.00 97.31 72 GLY A O 1
ATOM 581 N N . PHE A 1 73 ? 11.022 -0.914 -8.487 1.00 98.12 73 PHE A N 1
ATOM 582 C CA . PHE A 1 73 ? 11.125 -2.228 -9.131 1.00 98.12 73 PHE A CA 1
ATOM 583 C C . PHE A 1 73 ? 11.052 -2.138 -10.655 1.00 98.12 73 PHE A C 1
ATOM 585 O O . PHE A 1 73 ? 11.925 -2.674 -11.332 1.00 98.12 73 PHE A O 1
ATOM 592 N N . ILE A 1 74 ? 10.063 -1.424 -11.196 1.00 98.06 74 ILE A N 1
ATOM 593 C CA . ILE A 1 74 ? 9.903 -1.214 -12.640 1.00 98.06 74 ILE A CA 1
ATOM 594 C C . ILE A 1 74 ? 11.150 -0.540 -13.220 1.00 98.06 74 ILE A C 1
ATOM 596 O O . ILE A 1 74 ? 11.696 -1.013 -14.216 1.00 98.06 74 ILE A O 1
ATOM 600 N N . SER A 1 75 ? 11.647 0.515 -12.570 1.00 97.25 75 SER A N 1
ATOM 601 C CA . SER A 1 75 ? 12.851 1.230 -13.014 1.00 97.25 75 SE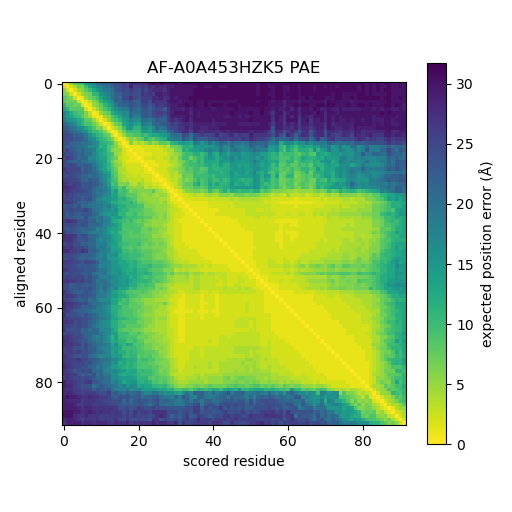R A CA 1
ATOM 602 C C . SER A 1 75 ? 14.073 0.313 -13.054 1.00 97.25 75 SER A C 1
ATOM 604 O O . SER A 1 75 ? 14.832 0.314 -14.026 1.00 97.25 75 SER A O 1
ATOM 606 N N . ASN A 1 76 ? 14.247 -0.516 -12.023 1.00 97.12 76 ASN A N 1
ATOM 607 C CA . ASN A 1 76 ? 15.342 -1.473 -11.972 1.00 97.12 76 ASN A CA 1
ATOM 608 C C . ASN A 1 76 ? 15.209 -2.560 -13.048 1.00 97.12 76 ASN A C 1
ATOM 610 O O . ASN A 1 76 ? 16.193 -2.865 -13.719 1.00 97.12 76 ASN A O 1
ATOM 614 N N . THR A 1 77 ? 14.006 -3.101 -13.257 1.00 97.00 77 THR A N 1
ATOM 615 C CA . THR A 1 77 ? 13.738 -4.086 -14.312 1.00 97.00 77 THR A CA 1
ATOM 616 C C . THR A 1 77 ? 14.057 -3.511 -15.688 1.00 97.00 77 THR A C 1
ATOM 618 O O . THR A 1 77 ? 14.812 -4.126 -16.431 1.00 97.00 77 THR A O 1
ATOM 621 N N . ILE A 1 78 ? 13.588 -2.299 -16.005 1.00 96.31 78 ILE A N 1
ATOM 622 C CA . ILE A 1 78 ? 13.894 -1.624 -17.278 1.00 96.31 78 ILE A CA 1
ATOM 623 C C . ILE A 1 78 ? 15.407 -1.468 -17.468 1.00 96.31 78 ILE A C 1
ATOM 625 O O . ILE A 1 78 ? 15.929 -1.734 -18.552 1.00 96.31 78 ILE A O 1
ATOM 629 N N . ARG A 1 79 ? 16.125 -1.041 -16.421 1.00 95.50 79 ARG A N 1
ATOM 630 C CA . ARG A 1 79 ? 17.585 -0.891 -16.459 1.00 95.50 79 ARG A CA 1
ATOM 631 C C . ARG A 1 79 ? 18.277 -2.216 -16.783 1.00 95.50 79 ARG A C 1
ATOM 633 O O . ARG A 1 79 ? 19.127 -2.247 -17.669 1.00 95.50 79 ARG A O 1
ATOM 640 N N . LEU A 1 80 ? 17.901 -3.292 -16.093 1.00 94.25 80 LEU A N 1
ATOM 641 C CA . LEU A 1 80 ? 18.476 -4.622 -16.301 1.00 94.25 80 LEU A CA 1
ATOM 642 C C . LEU A 1 80 ? 18.136 -5.175 -17.690 1.00 94.25 80 LEU A C 1
ATOM 644 O O . LEU A 1 80 ? 19.025 -5.674 -18.374 1.00 94.25 80 LEU A O 1
ATOM 648 N N . SER A 1 81 ? 16.893 -5.022 -18.154 1.00 92.81 81 SER A N 1
ATOM 649 C CA . SER A 1 81 ? 16.481 -5.451 -19.496 1.00 92.81 81 SER A CA 1
ATOM 650 C C . SER A 1 81 ? 17.309 -4.781 -20.594 1.00 92.81 81 SER A C 1
ATOM 652 O O . SER A 1 81 ? 17.742 -5.455 -21.525 1.00 92.81 81 SER A O 1
ATOM 654 N N . LYS A 1 82 ? 17.598 -3.480 -20.459 1.00 90.19 82 LYS A N 1
ATOM 655 C CA . LYS A 1 82 ? 18.484 -2.764 -21.388 1.00 90.19 82 LYS A CA 1
ATOM 656 C C . LYS A 1 82 ? 19.917 -3.301 -21.333 1.00 90.19 82 LYS A C 1
ATOM 658 O O . LYS A 1 82 ? 20.507 -3.546 -22.376 1.00 90.19 82 LYS A O 1
ATOM 663 N N . GLN A 1 83 ? 20.476 -3.529 -20.141 1.00 85.25 83 GLN A N 1
ATOM 664 C CA . GLN A 1 83 ? 21.837 -4.070 -19.993 1.00 85.25 83 GLN A CA 1
ATOM 665 C C . GLN A 1 83 ? 21.998 -5.460 -20.628 1.00 85.25 83 GLN A C 1
ATOM 667 O O . GLN A 1 83 ? 22.991 -5.702 -21.308 1.00 85.25 83 GLN A O 1
ATOM 672 N N . VAL A 1 84 ? 21.013 -6.348 -20.457 1.00 76.06 84 VAL A N 1
ATOM 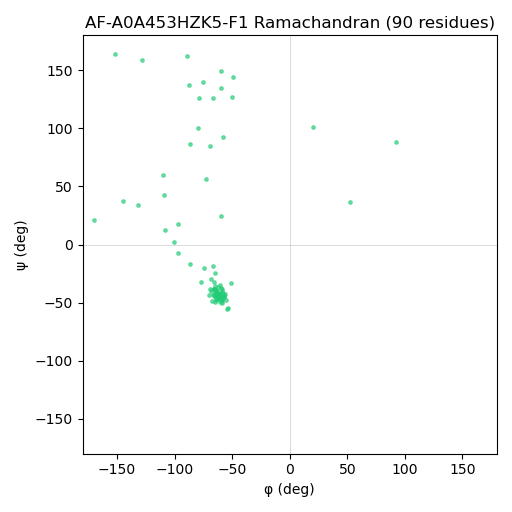673 C CA . VAL A 1 84 ? 21.023 -7.693 -21.060 1.00 76.06 84 VAL A CA 1
ATOM 674 C C . VAL A 1 84 ? 20.995 -7.622 -22.589 1.00 76.06 84 VAL A C 1
ATOM 676 O O . VAL A 1 84 ? 21.727 -8.362 -23.243 1.00 76.06 84 VAL A O 1
ATOM 679 N N . GLN A 1 85 ? 20.218 -6.699 -23.169 1.00 69.19 85 GLN A N 1
ATOM 680 C CA . GLN A 1 85 ? 20.221 -6.475 -24.620 1.00 69.19 85 GLN A CA 1
ATOM 681 C C . GLN A 1 85 ? 21.608 -6.057 -25.128 1.00 69.19 85 GLN A C 1
ATOM 683 O O . GLN A 1 85 ? 22.070 -6.588 -26.134 1.00 69.19 85 GLN A O 1
ATOM 688 N N . PHE A 1 86 ? 22.305 -5.164 -24.419 1.00 61.44 86 PHE A N 1
ATOM 689 C CA . PHE A 1 86 ? 23.652 -4.745 -24.815 1.00 61.44 86 PHE A CA 1
ATOM 690 C C . PHE A 1 86 ? 24.701 -5.853 -24.646 1.00 61.44 86 PHE A C 1
ATOM 692 O O . PHE A 1 86 ? 25.548 -6.005 -25.518 1.00 61.44 86 PHE A O 1
ATOM 699 N N . ALA A 1 87 ? 24.633 -6.672 -23.593 1.00 63.22 87 ALA A N 1
ATOM 700 C CA . ALA A 1 87 ? 25.564 -7.790 -23.408 1.00 63.22 87 ALA A CA 1
ATOM 701 C C . ALA A 1 87 ? 25.418 -8.878 -24.495 1.00 63.22 87 ALA A C 1
ATOM 703 O O . ALA A 1 87 ? 26.415 -9.441 -24.949 1.00 63.22 87 ALA A O 1
ATOM 704 N N . GLY A 1 88 ? 24.189 -9.137 -24.961 1.00 59.25 88 GLY A N 1
ATOM 705 C CA . GLY A 1 88 ? 23.928 -10.067 -26.066 1.00 59.25 88 GLY A CA 1
ATOM 706 C C . GLY A 1 88 ? 24.442 -9.575 -27.425 1.00 59.25 88 GLY A C 1
ATOM 707 O O . GLY A 1 88 ? 24.848 -10.387 -28.248 1.00 59.25 88 GLY A O 1
ATOM 708 N N . LEU A 1 89 ? 24.491 -8.255 -27.639 1.00 57.12 89 LEU A N 1
ATOM 709 C CA . LEU A 1 89 ? 25.029 -7.634 -28.859 1.00 57.12 89 LEU A CA 1
ATOM 710 C C . LEU A 1 89 ? 26.565 -7.658 -28.945 1.00 57.12 89 LEU A C 1
ATOM 712 O O . LEU A 1 89 ? 27.100 -7.522 -30.037 1.00 57.12 89 LEU A O 1
ATOM 716 N N . TRP A 1 90 ? 27.265 -7.825 -27.820 1.00 55.28 90 TRP A N 1
ATOM 717 C CA . TRP A 1 90 ? 28.736 -7.877 -27.753 1.00 55.28 90 TRP A CA 1
ATOM 718 C C . TRP A 1 90 ? 29.292 -9.307 -27.648 1.00 55.28 90 TRP A C 1
ATOM 720 O O . TRP A 1 90 ? 30.499 -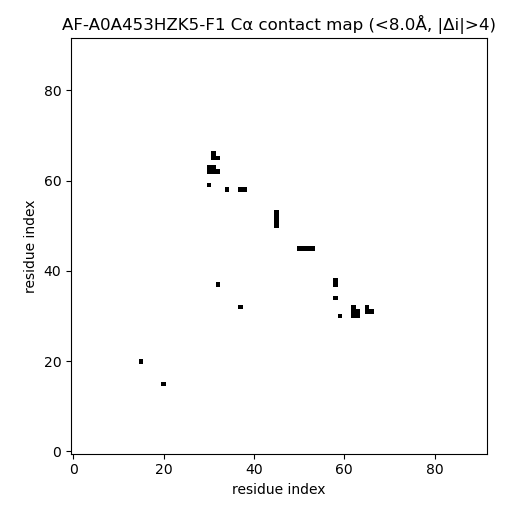9.487 -27.520 1.00 55.28 90 TRP A O 1
ATOM 730 N N . SER A 1 91 ? 28.425 -10.323 -27.679 1.00 55.44 91 SER A N 1
ATOM 731 C CA . SER A 1 91 ? 28.814 -11.740 -27.589 1.00 55.44 91 SER A CA 1
ATOM 732 C C . SER A 1 91 ? 28.926 -12.429 -28.958 1.00 55.44 91 SER A C 1
ATOM 734 O O . SER A 1 91 ? 28.902 -13.657 -29.014 1.00 55.44 91 SER A O 1
ATOM 736 N N . HIS A 1 92 ? 29.021 -11.664 -30.050 1.00 50.62 92 HIS A N 1
ATOM 737 C CA . HIS A 1 92 ? 29.071 -12.175 -31.420 1.00 50.62 92 HIS A CA 1
ATOM 738 C C . HIS A 1 92 ? 30.217 -11.566 -32.225 1.00 50.62 92 HIS A C 1
ATOM 740 O O . HIS A 1 92 ? 30.479 -10.355 -32.045 1.00 50.62 92 HIS A O 1
#

Nearest PDB structures (foldseek):
  7xvl-assembly1_A  TM=5.573E-01  e=3.052E+00  Homo sapiens
  8yti-assembly1_K  TM=4.944E-01  e=3.785E+00  Homo sapiens
  8xjv-assembly1_i  TM=5.388E-01  e=5.820E+00  Xenopus laevis

Organism: Aegilops tauschii subsp. strangulata (NCBI:txid200361)

Radius of gyration: 25.09 Å; Cα contacts (8 Å, |Δi|>4): 18; chains: 1; bounding box: 41×76×52 Å

Sequence (92 aa):
EEEEQLFSAPKEESRVSEAARKVVQLEEERLILQKGPLTKKLAEIMRKYNLKSIGCDVERCLSMCVEERLRGFISNTIRLSKQVQFAGLWSH

Mean predicted aligned error: 12.45 Å

pLDDT: mean 81.94, std 18.05, range [44.91, 98.38]

Foldseek 3Di:
DDDDDPPPDPPPPDPCPPVNVVVVVVVLVDFPDDPVVLVVVVVVVCVVVVNPDDDPCPSSVVRVVVVVVVVVVVVVVVVVVVVVVVVVVPPD

Secondary structure (DSSP, 8-state):
---SS---------S--HHHHHHHHHHHH--SS-HHHHHHHHHHHHHHTT-S---TTHHHHHHHHHHHHHHHHHHHHHHHHHHHHHHHHT--

Solvent-accessible surface area (backbone atoms only — not comparable to full-atom values): 5775 Å² total; per-residue (Å²): 140,81,90,90,83,88,77,81,68,78,82,78,71,63,93,68,48,72,66,58,56,51,50,52,52,53,54,77,67,60,58,83,51,60,62,71,66,49,54,53,52,49,54,52,51,28,63,75,70,73,48,90,74,77,67,95,54,52,70,57,54,52,23,52,56,50,50,56,52,49,51,51,50,53,55,50,50,54,52,50,56,53,52,51,55,54,55,61,67,70,73,115